Protein AF-A0A2K5ZBF4-F1 (afdb_monomer_lite)

Structure (mmCIF, N/CA/C/O backbone):
data_AF-A0A2K5ZBF4-F1
#
_entry.id   AF-A0A2K5ZBF4-F1
#
loop_
_atom_site.group_PDB
_atom_site.id
_atom_site.type_symbol
_atom_site.label_atom_id
_atom_site.label_alt_id
_atom_site.label_comp_id
_atom_site.label_asym_id
_atom_site.label_entity_id
_atom_site.label_seq_id
_atom_site.pdbx_PDB_ins_code
_atom_site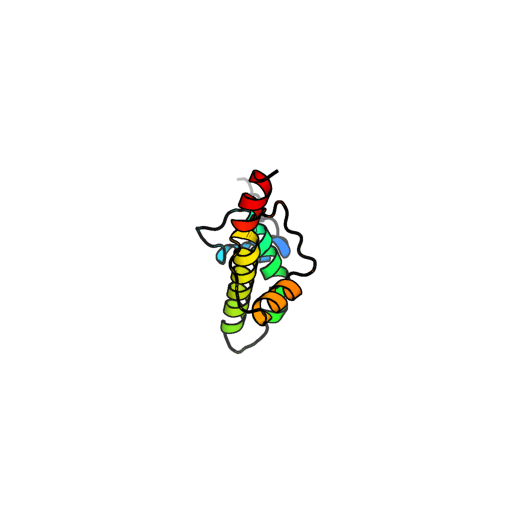.Cartn_x
_atom_site.Cartn_y
_atom_site.Cartn_z
_atom_site.occupancy
_atom_site.B_iso_or_equiv
_atom_site.auth_seq_id
_atom_site.auth_comp_id
_atom_site.auth_asym_id
_atom_site.auth_atom_id
_atom_site.pdbx_PDB_model_num
ATOM 1 N N . VAL A 1 1 ? 56.564 -4.028 9.167 1.00 47.69 1 VAL A N 1
ATOM 2 C CA . VAL A 1 1 ? 55.463 -3.168 8.695 1.00 47.69 1 VAL A CA 1
ATOM 3 C C . VAL A 1 1 ? 54.234 -4.041 8.642 1.00 47.69 1 VAL A C 1
ATOM 5 O O . VAL A 1 1 ? 54.274 -5.073 7.984 1.00 47.69 1 VAL A O 1
ATOM 8 N N . ASP A 1 2 ? 53.269 -3.718 9.492 1.00 48.44 2 ASP A N 1
ATOM 9 C CA . ASP A 1 2 ? 52.070 -4.498 9.783 1.00 48.44 2 ASP A CA 1
ATOM 10 C C . ASP A 1 2 ? 51.319 -4.930 8.523 1.00 48.44 2 ASP A C 1
ATOM 12 O O . ASP A 1 2 ? 51.015 -4.119 7.646 1.00 48.44 2 ASP A O 1
ATOM 16 N N . GLY A 1 3 ? 51.045 -6.233 8.435 1.00 55.09 3 GLY A N 1
ATOM 17 C CA . GLY A 1 3 ? 50.143 -6.799 7.443 1.00 55.09 3 GLY A CA 1
ATOM 18 C C . GLY A 1 3 ? 48.728 -6.378 7.800 1.00 55.09 3 GLY A C 1
ATOM 19 O O . GLY A 1 3 ? 48.164 -6.895 8.759 1.00 55.09 3 GLY A O 1
ATOM 20 N N . GLY A 1 4 ? 48.197 -5.404 7.062 1.00 53.78 4 GLY A N 1
ATOM 21 C CA . GLY A 1 4 ? 46.842 -4.907 7.251 1.00 53.78 4 GLY A CA 1
ATOM 22 C C . GLY A 1 4 ? 45.839 -6.054 7.222 1.00 53.78 4 GLY A C 1
ATOM 23 O O . GLY A 1 4 ? 45.780 -6.804 6.247 1.00 53.78 4 GLY A O 1
ATOM 24 N N . GLU A 1 5 ? 45.061 -6.182 8.295 1.00 59.50 5 GLU A N 1
ATOM 25 C CA . GLU A 1 5 ? 43.857 -7.000 8.301 1.00 59.50 5 GLU A CA 1
ATOM 26 C C . GLU A 1 5 ? 42.989 -6.558 7.123 1.00 59.50 5 GLU A C 1
ATOM 28 O O . GLU A 1 5 ? 42.501 -5.427 7.054 1.00 59.50 5 GLU A O 1
ATOM 33 N N . GLN A 1 6 ? 42.863 -7.446 6.143 1.00 65.12 6 GLN A N 1
ATOM 34 C CA . GLN A 1 6 ? 42.001 -7.237 4.999 1.00 65.12 6 GLN A CA 1
ATOM 35 C C . GLN A 1 6 ? 40.567 -7.177 5.523 1.00 65.12 6 GLN A C 1
ATOM 37 O O . GLN A 1 6 ? 40.011 -8.189 5.946 1.00 65.12 6 GLN A O 1
ATOM 42 N N . TYR A 1 7 ? 39.987 -5.975 5.532 1.00 71.12 7 TYR A N 1
ATOM 43 C CA . TYR A 1 7 ? 38.583 -5.770 5.862 1.00 71.12 7 TYR A CA 1
ATOM 44 C C . TYR A 1 7 ? 37.732 -6.619 4.914 1.00 71.12 7 TYR A C 1
ATOM 46 O O . TYR A 1 7 ? 37.610 -6.322 3.725 1.00 71.12 7 TYR A O 1
ATOM 54 N N . VAL A 1 8 ? 37.174 -7.703 5.447 1.00 63.00 8 VAL A N 1
ATOM 55 C CA . VAL A 1 8 ? 36.146 -8.494 4.780 1.00 63.00 8 VAL A CA 1
ATOM 56 C C . VAL A 1 8 ? 34.799 -7.947 5.247 1.00 63.00 8 VAL A C 1
ATOM 58 O O . VAL A 1 8 ? 34.480 -8.061 6.434 1.00 63.00 8 VAL A O 1
ATOM 61 N N . PRO A 1 9 ? 34.015 -7.287 4.376 1.00 68.69 9 PRO A N 1
ATOM 62 C CA . PRO A 1 9 ? 32.696 -6.832 4.775 1.00 68.69 9 PRO A CA 1
ATOM 63 C C . PRO A 1 9 ? 31.841 -8.049 5.159 1.00 68.69 9 PRO A C 1
ATOM 65 O O . PRO A 1 9 ? 31.983 -9.117 4.553 1.00 68.69 9 PRO A O 1
ATOM 68 N N . PRO A 1 10 ? 30.963 -7.922 6.167 1.00 77.06 10 PRO A N 1
ATOM 69 C CA . PRO A 1 10 ? 30.059 -9.002 6.527 1.00 77.06 10 PRO A CA 1
ATOM 70 C C . PRO A 1 10 ? 29.221 -9.405 5.309 1.00 77.06 10 PRO A C 1
ATOM 72 O O . PRO A 1 10 ? 28.695 -8.551 4.595 1.00 77.06 10 PRO A O 1
ATOM 75 N N . VAL A 1 11 ? 29.097 -10.716 5.081 1.00 71.56 11 VAL A N 1
ATOM 76 C CA . VAL A 1 11 ? 28.208 -11.269 4.054 1.00 71.56 11 VAL A CA 1
ATOM 77 C C . VAL A 1 11 ? 26.787 -10.809 4.377 1.00 71.56 11 VAL A C 1
ATOM 79 O O . VAL A 1 11 ? 26.216 -11.218 5.391 1.00 71.56 11 VAL A O 1
ATOM 82 N N . GLN A 1 12 ? 26.237 -9.931 3.538 1.00 62.81 12 GLN A N 1
ATOM 83 C CA . GLN A 1 12 ? 24.852 -9.479 3.650 1.00 62.81 12 GLN A CA 1
ATOM 84 C C . GLN A 1 12 ? 23.932 -10.688 3.505 1.00 62.81 12 GLN A C 1
ATOM 86 O O . GLN A 1 12 ? 24.101 -11.513 2.602 1.00 62.81 12 GLN A O 1
ATOM 91 N N . LYS A 1 13 ? 22.977 -10.842 4.427 1.00 68.19 13 LYS A N 1
ATOM 92 C CA . LYS A 1 13 ? 22.044 -11.967 4.354 1.00 68.19 13 LYS A CA 1
ATOM 93 C C . LYS A 1 13 ? 21.102 -11.725 3.172 1.00 68.19 13 LYS A C 1
ATOM 95 O O . LYS A 1 13 ? 20.753 -10.574 2.921 1.00 68.19 13 LYS A O 1
ATOM 100 N N . PRO A 1 14 ? 20.613 -12.777 2.492 1.00 64.62 14 PRO A N 1
ATOM 101 C CA . PRO A 1 14 ? 19.740 -12.621 1.328 1.00 64.62 14 PRO A CA 1
ATOM 102 C C . PRO A 1 14 ? 18.547 -11.695 1.590 1.00 64.62 14 PRO A C 1
ATOM 104 O O . PRO A 1 14 ? 18.250 -10.833 0.780 1.00 64.62 14 PRO A O 1
ATOM 107 N N . LYS A 1 15 ? 17.929 -11.807 2.770 1.00 62.16 15 LYS A N 1
ATOM 108 C CA . LYS A 1 15 ? 16.813 -10.954 3.198 1.00 62.16 15 LYS A CA 1
ATOM 109 C C . LYS A 1 15 ? 17.155 -9.460 3.296 1.00 62.16 15 LYS A C 1
ATOM 111 O O . LYS A 1 15 ? 16.289 -8.638 3.033 1.00 62.16 15 LYS A O 1
ATOM 116 N N . ASP A 1 16 ? 18.394 -9.125 3.655 1.00 72.19 16 ASP A N 1
ATOM 117 C CA . ASP A 1 16 ? 18.837 -7.738 3.817 1.00 72.19 16 ASP A CA 1
ATOM 118 C C . ASP A 1 16 ? 19.034 -7.107 2.426 1.00 72.19 16 ASP A C 1
ATOM 120 O O . ASP A 1 16 ? 18.630 -5.976 2.193 1.00 72.19 16 ASP A O 1
ATOM 124 N N . LEU A 1 17 ? 19.518 -7.892 1.455 1.00 73.75 17 LEU A N 1
ATOM 125 C CA . LEU A 1 17 ? 19.658 -7.465 0.060 1.00 73.75 17 LEU A CA 1
ATOM 126 C C . LEU A 1 17 ? 18.302 -7.205 -0.618 1.00 73.75 17 LEU A C 1
ATOM 128 O O . LEU A 1 17 ? 18.164 -6.255 -1.387 1.00 73.75 17 LEU A O 1
ATOM 132 N N . VAL A 1 18 ? 17.292 -8.045 -0.348 1.00 75.00 18 VAL A N 1
ATOM 133 C CA . VAL A 1 18 ? 15.945 -7.819 -0.898 1.00 75.00 18 VAL A CA 1
ATOM 134 C C . VAL A 1 18 ? 15.288 -6.604 -0.237 1.00 75.00 18 VAL A C 1
ATOM 136 O O . VAL A 1 18 ? 14.649 -5.821 -0.934 1.00 75.00 18 VAL A O 1
ATOM 139 N N . ALA A 1 19 ? 15.491 -6.399 1.069 1.00 73.00 19 ALA A N 1
ATOM 140 C CA . ALA A 1 19 ? 15.011 -5.205 1.764 1.00 73.00 19 ALA A CA 1
ATOM 141 C C . ALA A 1 19 ? 15.627 -3.920 1.176 1.00 73.00 19 ALA A C 1
ATOM 143 O O . ALA A 1 19 ? 14.891 -2.995 0.825 1.00 73.00 19 ALA A O 1
ATOM 144 N N . ASP A 1 20 ? 16.945 -3.905 0.959 1.00 81.25 20 ASP A N 1
ATOM 145 C CA . ASP A 1 20 ? 17.653 -2.783 0.330 1.00 81.25 20 ASP A CA 1
ATOM 146 C C . ASP A 1 20 ? 17.143 -2.510 -1.095 1.00 81.25 20 ASP A C 1
ATOM 148 O O . ASP A 1 20 ? 16.936 -1.358 -1.478 1.00 81.25 20 ASP A O 1
ATOM 152 N N . PHE A 1 21 ? 16.879 -3.562 -1.881 1.00 84.19 21 PHE A N 1
ATOM 153 C CA . PHE A 1 21 ? 16.268 -3.418 -3.204 1.00 84.19 21 PHE A CA 1
ATOM 154 C C . PHE A 1 21 ? 14.864 -2.815 -3.122 1.00 84.19 21 PHE A C 1
ATOM 156 O O . PHE A 1 21 ? 14.508 -1.980 -3.952 1.00 84.19 21 PHE A O 1
ATOM 163 N N . THR A 1 22 ? 14.052 -3.218 -2.141 1.00 86.94 22 THR A N 1
ATOM 164 C CA . THR A 1 22 ? 12.698 -2.678 -2.005 1.00 86.94 22 THR A CA 1
ATOM 165 C C . THR A 1 22 ? 12.671 -1.224 -1.552 1.00 86.94 22 THR A C 1
ATOM 167 O O . THR A 1 22 ? 11.766 -0.502 -1.961 1.00 86.94 22 THR A O 1
ATOM 170 N N . GLU A 1 23 ? 13.670 -0.762 -0.794 1.00 91.88 23 GLU A N 1
ATOM 171 C CA . GLU A 1 23 ? 13.744 0.617 -0.285 1.00 91.88 23 GLU A CA 1
ATOM 172 C C . GLU A 1 23 ? 13.675 1.667 -1.404 1.00 91.88 23 GLU A C 1
ATOM 174 O O . GLU A 1 23 ? 13.084 2.731 -1.224 1.00 91.88 23 GLU A O 1
ATOM 179 N N . GLN A 1 24 ? 14.169 1.353 -2.608 1.00 92.12 24 GLN A N 1
ATOM 180 C CA . GLN A 1 24 ? 14.078 2.257 -3.763 1.00 92.12 24 GLN A CA 1
ATOM 181 C C . GLN A 1 24 ? 12.631 2.579 -4.182 1.00 92.12 24 GLN A C 1
ATOM 183 O O . GLN A 1 24 ? 12.394 3.557 -4.888 1.00 92.12 24 GLN A O 1
ATOM 188 N N . PHE A 1 25 ? 11.663 1.747 -3.785 1.00 93.56 25 PHE A N 1
ATOM 189 C CA . PHE A 1 25 ? 10.253 1.932 -4.113 1.00 93.56 25 PHE A CA 1
ATOM 190 C C . PHE A 1 25 ? 9.510 2.783 -3.091 1.00 93.56 25 PHE A C 1
ATOM 192 O O . PHE A 1 25 ? 8.327 3.065 -3.304 1.00 93.56 25 PHE A O 1
ATOM 199 N N . ARG A 1 26 ? 10.148 3.165 -1.981 1.00 96.19 26 ARG A N 1
ATOM 200 C CA . ARG A 1 26 ? 9.537 3.973 -0.929 1.00 96.19 26 ARG A CA 1
ATOM 201 C C . ARG A 1 26 ? 9.149 5.359 -1.449 1.00 96.19 26 ARG A C 1
ATOM 203 O O . ARG A 1 26 ? 9.931 6.030 -2.118 1.00 96.19 26 ARG A O 1
ATOM 210 N N . SER A 1 27 ? 7.937 5.813 -1.125 1.00 93.62 27 SER A N 1
ATOM 211 C CA . SER A 1 27 ? 7.498 7.168 -1.482 1.00 93.62 27 SER A CA 1
ATOM 212 C C . SER A 1 27 ? 7.935 8.186 -0.428 1.00 93.62 27 SER A C 1
ATOM 214 O O . SER A 1 27 ? 7.906 7.905 0.768 1.00 93.62 27 SER A O 1
ATOM 216 N N . TYR A 1 28 ? 8.272 9.407 -0.854 1.00 92.44 28 TYR A N 1
ATOM 217 C CA . TYR A 1 28 ? 8.680 10.494 0.047 1.00 92.44 28 TYR A CA 1
ATOM 218 C C . TYR A 1 28 ? 7.630 10.817 1.125 1.00 92.44 28 TYR A C 1
ATOM 220 O O . TYR A 1 28 ? 7.976 11.179 2.246 1.00 92.44 28 TYR A O 1
ATOM 228 N N . SER A 1 29 ? 6.341 10.700 0.793 1.00 91.56 29 SER A N 1
ATOM 229 C CA . SER A 1 29 ? 5.240 11.029 1.709 1.00 91.56 29 SER A CA 1
ATOM 230 C C . SER A 1 29 ? 4.771 9.853 2.570 1.00 91.56 29 SER A C 1
ATOM 232 O O . SER A 1 29 ? 3.797 10.002 3.305 1.00 91.56 29 SER A O 1
ATOM 234 N N . GLU A 1 30 ? 5.422 8.692 2.486 1.00 93.56 30 GLU A N 1
ATOM 235 C CA . GLU A 1 30 ? 5.054 7.536 3.302 1.00 93.56 30 GLU A CA 1
ATOM 236 C C . GLU A 1 30 ? 5.619 7.618 4.713 1.00 93.56 30 GLU A C 1
ATOM 238 O O . GLU A 1 30 ? 6.829 7.732 4.933 1.00 93.56 30 GLU A O 1
ATOM 243 N N . SER A 1 31 ? 4.727 7.458 5.689 1.00 93.12 31 SER A N 1
ATOM 244 C CA . SER A 1 31 ? 5.141 7.182 7.062 1.00 93.12 31 SER A CA 1
ATOM 245 C C . SER A 1 31 ? 5.843 5.824 7.163 1.00 93.12 31 SER A C 1
ATOM 247 O O . SER A 1 31 ? 5.571 4.913 6.382 1.00 93.12 31 SER A O 1
ATOM 249 N N . GLU A 1 32 ? 6.687 5.649 8.184 1.00 93.19 32 GLU A N 1
ATOM 250 C CA . GLU A 1 32 ? 7.355 4.363 8.460 1.00 93.19 32 GLU A CA 1
ATOM 251 C C . GLU A 1 32 ? 6.367 3.195 8.578 1.00 93.19 32 GLU A C 1
ATOM 253 O O . GLU A 1 32 ? 6.638 2.092 8.115 1.00 93.19 32 GLU A O 1
ATOM 258 N N . LYS A 1 33 ? 5.189 3.439 9.169 1.00 92.50 33 LYS A N 1
ATOM 259 C CA . LYS A 1 33 ? 4.147 2.416 9.337 1.00 92.50 33 LYS A CA 1
ATOM 260 C C . LYS A 1 33 ? 3.576 1.963 7.995 1.00 92.50 33 LYS A C 1
ATOM 262 O O . LYS A 1 33 ? 3.449 0.766 7.757 1.00 92.50 33 LYS A O 1
ATOM 267 N N . GLN A 1 34 ? 3.272 2.921 7.117 1.00 95.00 34 GLN A N 1
ATOM 268 C CA . GLN A 1 34 ? 2.814 2.633 5.757 1.00 95.00 34 GLN A CA 1
ATOM 269 C C . GLN A 1 34 ? 3.890 1.885 4.971 1.00 95.00 34 GLN A C 1
ATOM 271 O O . GLN A 1 34 ? 3.586 0.876 4.342 1.00 95.00 34 GLN A O 1
ATOM 276 N N . TRP A 1 35 ? 5.142 2.348 5.050 1.00 95.62 35 TRP A N 1
ATOM 277 C CA . TRP A 1 35 ? 6.247 1.733 4.326 1.00 95.62 35 TRP A CA 1
ATOM 278 C C . TRP A 1 35 ? 6.518 0.300 4.785 1.00 95.62 35 TRP A C 1
ATOM 280 O O . TRP A 1 35 ? 6.587 -0.588 3.944 1.00 95.62 35 TRP A O 1
ATOM 290 N N . LYS A 1 36 ? 6.577 0.040 6.097 1.00 93.88 36 LYS A N 1
ATOM 291 C CA . LYS A 1 36 ? 6.784 -1.312 6.641 1.00 93.88 36 LYS A CA 1
ATOM 292 C C . LYS A 1 36 ? 5.747 -2.304 6.102 1.00 93.88 36 LYS A C 1
ATOM 294 O O . LYS A 1 36 ? 6.123 -3.357 5.596 1.00 93.88 36 LYS A O 1
ATOM 299 N N . ALA A 1 37 ? 4.464 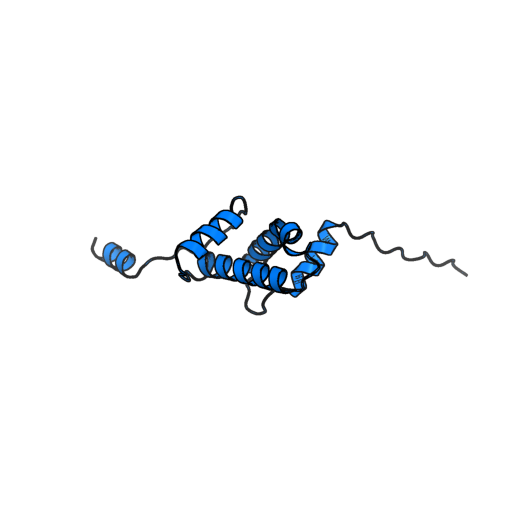-1.940 6.155 1.00 95.38 37 ALA A N 1
ATOM 300 C CA . ALA A 1 37 ? 3.389 -2.777 5.626 1.00 95.38 37 ALA A CA 1
ATOM 301 C C . ALA A 1 37 ? 3.500 -2.955 4.101 1.00 95.38 37 ALA A C 1
ATOM 303 O O . ALA A 1 37 ? 3.371 -4.066 3.588 1.00 95.38 37 ALA A O 1
ATOM 304 N N . ARG A 1 38 ? 3.781 -1.874 3.358 1.00 96.31 38 ARG A N 1
ATOM 305 C CA . ARG A 1 38 ? 3.893 -1.937 1.894 1.00 96.31 38 ARG A CA 1
ATOM 306 C C . ARG A 1 38 ? 5.082 -2.769 1.432 1.00 96.31 38 ARG A C 1
ATOM 308 O O . ARG A 1 38 ? 4.958 -3.520 0.471 1.00 96.31 38 ARG A O 1
ATOM 315 N N . MET A 1 39 ? 6.218 -2.636 2.105 1.00 95.81 39 MET A N 1
ATOM 316 C CA . MET A 1 39 ? 7.424 -3.406 1.837 1.00 95.81 39 MET A CA 1
ATOM 317 C C . MET A 1 39 ? 7.144 -4.901 1.992 1.00 95.81 39 MET A C 1
ATOM 319 O O . MET A 1 39 ? 7.484 -5.670 1.100 1.00 95.81 39 MET A O 1
ATOM 323 N N . GLU A 1 40 ? 6.456 -5.310 3.060 1.00 95.38 40 GLU A N 1
ATOM 324 C CA . GLU A 1 40 ? 6.053 -6.706 3.258 1.00 95.38 40 GLU A CA 1
ATOM 325 C C . GLU A 1 40 ? 5.129 -7.202 2.137 1.00 95.38 40 GLU A C 1
ATOM 327 O O . GLU A 1 40 ? 5.394 -8.242 1.536 1.00 95.38 40 GLU A O 1
ATOM 332 N N . PHE A 1 41 ? 4.129 -6.401 1.751 1.00 96.56 41 PHE A N 1
ATOM 333 C CA . 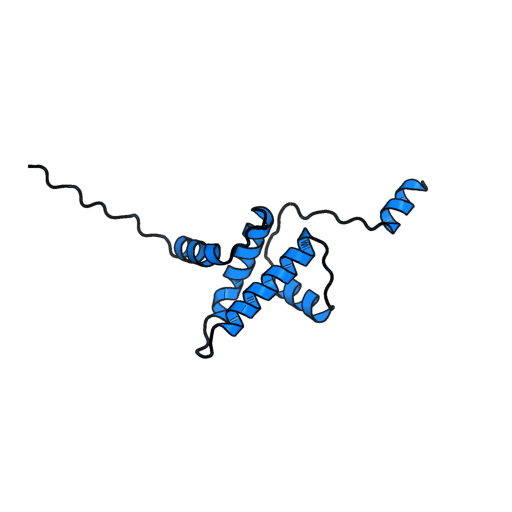PHE A 1 41 ? 3.265 -6.704 0.604 1.00 96.56 41 PHE A CA 1
ATOM 334 C C . PHE A 1 41 ? 4.056 -6.913 -0.689 1.00 96.56 41 PHE A C 1
ATOM 336 O O . PHE A 1 41 ? 3.793 -7.865 -1.426 1.00 96.56 41 PHE A O 1
ATOM 343 N N . ILE A 1 42 ? 5.027 -6.041 -0.971 1.00 95.62 42 ILE A N 1
ATOM 344 C CA . ILE A 1 42 ? 5.883 -6.153 -2.155 1.00 95.62 42 ILE A CA 1
ATOM 345 C C . ILE A 1 42 ? 6.711 -7.436 -2.076 1.00 95.62 42 ILE A C 1
ATOM 347 O O . ILE A 1 42 ? 6.700 -8.208 -3.028 1.00 95.62 42 ILE A O 1
ATOM 351 N N . LEU A 1 43 ? 7.383 -7.696 -0.951 1.00 93.19 43 LEU A N 1
ATOM 352 C CA . LEU A 1 43 ? 8.255 -8.859 -0.768 1.00 93.19 43 LEU A CA 1
ATOM 353 C C . LEU A 1 43 ? 7.512 -10.191 -0.924 1.00 93.19 43 LEU A C 1
ATOM 355 O O . LEU A 1 43 ? 8.041 -11.101 -1.559 1.00 93.19 43 LEU A O 1
ATOM 359 N N . CYS A 1 44 ? 6.289 -10.296 -0.396 1.00 93.62 44 CYS A N 1
ATOM 360 C CA . CYS A 1 44 ? 5.467 -11.503 -0.512 1.00 93.62 44 CYS A CA 1
ATOM 361 C C . CYS A 1 44 ? 5.128 -11.864 -1.964 1.00 93.62 44 CYS A C 1
ATOM 363 O O . CYS A 1 44 ? 5.016 -13.044 -2.281 1.00 93.62 44 CYS A O 1
ATOM 365 N N . HIS A 1 45 ? 4.983 -10.867 -2.840 1.00 93.38 45 HIS A N 1
ATOM 366 C CA . HIS A 1 45 ? 4.525 -11.067 -4.217 1.00 93.38 45 HIS A CA 1
ATOM 367 C C . HIS A 1 45 ? 5.629 -10.883 -5.258 1.00 93.38 45 HIS A C 1
ATOM 369 O O . HIS A 1 45 ? 5.441 -11.257 -6.410 1.00 93.38 45 HIS A O 1
ATOM 375 N N . LEU A 1 46 ? 6.782 -10.323 -4.890 1.00 90.44 46 LEU A N 1
ATOM 376 C CA . LEU A 1 46 ? 7.867 -10.027 -5.824 1.00 90.44 46 LEU A CA 1
ATOM 377 C C . LEU A 1 46 ? 8.255 -11.221 -6.724 1.00 90.44 46 LEU A C 1
ATOM 379 O O . LEU A 1 46 ? 8.395 -10.989 -7.927 1.00 90.44 46 LEU A O 1
ATOM 383 N N . PRO A 1 47 ? 8.354 -12.478 -6.225 1.00 88.94 47 PRO A N 1
ATOM 384 C CA . PRO A 1 47 ? 8.669 -13.632 -7.073 1.00 88.94 47 PRO A CA 1
ATOM 385 C C . PRO A 1 47 ? 7.686 -13.804 -8.238 1.00 88.94 47 PRO A C 1
ATOM 387 O O . PRO A 1 47 ? 8.093 -13.949 -9.386 1.00 88.94 47 PRO A O 1
ATOM 390 N N . ASP A 1 48 ? 6.385 -13.659 -7.977 1.00 88.69 48 ASP A N 1
ATOM 391 C CA . ASP A 1 48 ? 5.357 -13.862 -8.998 1.00 88.69 48 ASP A CA 1
ATOM 392 C C . ASP A 1 48 ? 5.364 -12.767 -10.066 1.00 88.69 48 ASP A C 1
ATOM 394 O O . ASP A 1 48 ? 4.857 -12.991 -11.167 1.00 88.69 48 ASP A O 1
ATOM 398 N N . TYR A 1 49 ? 5.908 -11.584 -9.763 1.00 88.50 49 TYR A N 1
ATOM 399 C CA . TYR A 1 49 ? 5.872 -10.397 -10.622 1.00 88.50 49 TYR A CA 1
ATOM 400 C C . TYR A 1 49 ? 7.212 -10.076 -11.313 1.00 88.50 49 TYR A C 1
ATOM 402 O O . TYR A 1 49 ? 7.211 -9.255 -12.232 1.00 88.50 49 TYR A O 1
ATOM 410 N N . CYS A 1 50 ? 8.322 -10.727 -10.940 1.00 77.56 50 CYS A N 1
ATOM 411 C CA . CYS A 1 50 ? 9.652 -10.513 -11.534 1.00 77.56 50 CYS A CA 1
ATOM 412 C C . CYS A 1 50 ? 10.031 -11.496 -12.661 1.00 77.56 50 CYS A C 1
ATOM 414 O O . CYS A 1 50 ? 10.925 -11.190 -13.447 1.00 77.56 50 CYS A O 1
ATOM 416 N N . ASP A 1 51 ? 9.351 -12.637 -12.787 1.00 63.97 51 ASP A N 1
ATOM 417 C CA . ASP A 1 51 ? 9.856 -13.786 -13.559 1.00 63.97 51 ASP A CA 1
ATOM 418 C C . ASP A 1 51 ? 9.537 -13.805 -15.071 1.00 63.97 51 ASP A C 1
ATOM 420 O O . ASP A 1 51 ? 9.672 -14.853 -15.706 1.00 63.97 51 ASP A O 1
ATOM 424 N N . GLN A 1 52 ? 9.121 -12.693 -15.696 1.00 61.62 52 GLN A N 1
ATOM 425 C CA . GLN A 1 52 ? 8.774 -12.704 -17.131 1.00 61.62 52 GLN A CA 1
ATOM 426 C C . GLN A 1 52 ? 9.663 -11.809 -18.014 1.00 61.62 52 GLN A C 1
ATOM 428 O O . GLN A 1 52 ? 9.959 -10.674 -17.639 1.00 61.62 52 GLN A O 1
ATOM 433 N N . PRO A 1 53 ? 10.098 -12.311 -19.193 1.00 63.34 53 PRO A N 1
ATOM 434 C CA . PRO A 1 53 ? 11.012 -11.611 -20.105 1.00 63.34 53 PRO A CA 1
ATOM 435 C C . PRO A 1 53 ? 10.420 -10.329 -20.724 1.00 63.34 53 PRO A C 1
ATOM 437 O O . PRO A 1 53 ? 11.135 -9.535 -21.333 1.00 63.34 53 PRO A O 1
ATOM 440 N N . ASP A 1 54 ? 9.124 -10.108 -20.548 1.00 56.62 54 ASP A N 1
ATOM 441 C CA . ASP A 1 54 ? 8.299 -9.057 -21.124 1.00 56.62 54 ASP A CA 1
ATOM 442 C C . ASP A 1 54 ? 8.134 -7.847 -20.174 1.00 56.62 54 ASP A C 1
ATOM 444 O O . ASP A 1 54 ? 7.042 -7.343 -19.934 1.00 56.62 54 ASP A O 1
ATOM 448 N N . GLY A 1 55 ? 9.264 -7.324 -19.684 1.00 56.84 55 GLY A N 1
ATOM 449 C CA . GLY A 1 55 ? 9.412 -5.933 -19.230 1.00 56.84 55 GLY A CA 1
ATOM 450 C C . GLY A 1 55 ? 8.743 -5.525 -17.904 1.00 56.84 55 GLY A C 1
ATOM 451 O O . GLY A 1 55 ? 7.864 -6.185 -17.359 1.00 56.84 55 GLY A O 1
ATOM 452 N N . GLY A 1 56 ? 9.168 -4.368 -17.378 1.00 65.25 56 GLY A N 1
ATOM 453 C CA . GLY A 1 56 ? 8.836 -3.848 -16.036 1.00 65.25 56 GLY A CA 1
ATOM 454 C C . GLY A 1 56 ? 7.355 -3.594 -15.713 1.00 65.25 56 GLY A C 1
ATOM 455 O O . GLY A 1 56 ? 7.040 -3.257 -14.576 1.00 65.25 56 GLY A O 1
ATOM 456 N N . GLY A 1 57 ? 6.427 -3.816 -16.650 1.00 79.88 57 GLY A N 1
ATOM 457 C CA . GLY A 1 57 ? 5.000 -3.543 -16.452 1.00 79.88 57 GLY A CA 1
ATOM 458 C C . GLY A 1 57 ? 4.343 -4.379 -15.347 1.00 79.88 57 GLY A C 1
ATOM 459 O O . GLY A 1 57 ? 3.414 -3.907 -14.692 1.00 79.88 57 GLY A O 1
ATOM 460 N N . ARG A 1 58 ? 4.832 -5.601 -15.084 1.00 89.12 58 ARG A N 1
ATOM 461 C CA . ARG A 1 58 ? 4.343 -6.416 -13.956 1.00 89.12 58 ARG A CA 1
ATOM 462 C C . ARG A 1 58 ? 4.823 -5.863 -12.614 1.00 89.12 58 ARG A C 1
ATOM 464 O O . ARG A 1 58 ? 4.028 -5.762 -11.684 1.00 89.12 58 ARG A O 1
ATOM 471 N N . LEU A 1 59 ? 6.078 -5.430 -12.527 1.00 90.75 59 LEU A N 1
ATOM 472 C CA . LEU A 1 59 ? 6.588 -4.776 -11.324 1.00 90.75 59 LEU A CA 1
ATOM 473 C C . LEU A 1 59 ? 5.812 -3.482 -11.035 1.00 90.75 59 LEU A C 1
ATOM 475 O O . LEU A 1 59 ? 5.329 -3.304 -9.920 1.00 90.75 59 LEU A O 1
ATOM 479 N N . ASP A 1 60 ? 5.589 -2.638 -12.043 1.00 92.12 60 ASP A N 1
ATOM 480 C CA . ASP A 1 60 ? 4.791 -1.413 -11.895 1.00 92.12 60 ASP A CA 1
ATOM 481 C C . ASP A 1 60 ? 3.356 -1.706 -11.432 1.00 92.12 60 ASP A C 1
ATOM 483 O O . ASP A 1 60 ? 2.788 -0.976 -10.610 1.00 92.12 60 ASP A O 1
ATOM 487 N N . GLN A 1 61 ? 2.767 -2.805 -11.915 1.00 94.94 61 GLN A N 1
ATOM 488 C CA . GLN A 1 61 ? 1.467 -3.276 -11.451 1.00 94.94 61 GLN A CA 1
ATOM 489 C C . GLN A 1 61 ? 1.501 -3.660 -9.966 1.00 94.94 61 GLN A C 1
ATOM 491 O O . GLN A 1 61 ? 0.606 -3.250 -9.227 1.00 94.94 61 GLN A O 1
ATOM 496 N N . LEU A 1 62 ? 2.512 -4.410 -9.515 1.00 95.81 62 LEU A N 1
ATOM 497 C CA . LEU A 1 62 ? 2.667 -4.774 -8.103 1.00 95.81 62 LEU A CA 1
ATOM 498 C C . LEU A 1 62 ? 2.811 -3.529 -7.220 1.00 95.81 62 LEU A C 1
ATOM 500 O O . LEU A 1 62 ? 2.105 -3.395 -6.219 1.00 95.81 62 LEU A O 1
ATOM 504 N N . LEU A 1 63 ? 3.668 -2.587 -7.621 1.00 95.88 63 LEU A N 1
ATOM 505 C CA . LEU A 1 63 ? 3.860 -1.323 -6.909 1.00 95.88 63 LEU A CA 1
ATOM 506 C C . LEU A 1 63 ? 2.545 -0.536 -6.820 1.00 95.88 63 LEU A C 1
ATOM 508 O O . LEU A 1 63 ? 2.171 -0.074 -5.740 1.00 95.88 63 LEU A O 1
ATOM 512 N N . SER A 1 64 ? 1.787 -0.468 -7.914 1.00 97.06 64 SER A N 1
ATOM 513 C CA . SER A 1 64 ? 0.476 0.190 -7.944 1.00 97.06 64 SER A CA 1
ATOM 514 C C . SER A 1 64 ? -0.545 -0.487 -7.022 1.00 97.06 64 SER A C 1
ATOM 516 O O . SER A 1 64 ? -1.243 0.198 -6.276 1.00 97.06 64 SER A O 1
ATOM 518 N N . LEU A 1 65 ? -0.619 -1.823 -7.024 1.00 98.25 65 LEU A N 1
ATOM 519 C CA . LEU A 1 65 ? -1.514 -2.589 -6.145 1.00 98.25 65 LEU A CA 1
ATOM 520 C C . LEU A 1 65 ? -1.164 -2.377 -4.665 1.00 98.25 65 LEU A C 1
ATOM 522 O O . LEU A 1 65 ? -2.060 -2.152 -3.852 1.00 98.25 65 LEU A O 1
ATOM 526 N N . SER A 1 66 ? 0.130 -2.357 -4.334 1.00 97.62 66 SER A N 1
ATOM 527 C CA . SER A 1 66 ? 0.606 -2.085 -2.974 1.00 97.62 66 SER A CA 1
ATOM 528 C C . SER A 1 66 ? 0.195 -0.688 -2.481 1.00 97.62 66 SER A C 1
ATOM 530 O O . SER A 1 66 ? -0.229 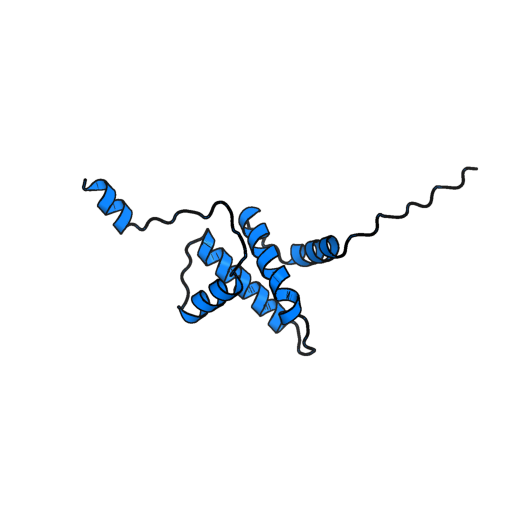-0.528 -1.338 1.00 97.62 66 SER A O 1
ATOM 532 N N . MET A 1 67 ? 0.223 0.321 -3.361 1.00 97.62 67 MET A N 1
ATOM 533 C CA . MET A 1 67 ? -0.245 1.673 -3.039 1.00 97.62 67 MET A CA 1
ATOM 534 C C . MET A 1 67 ? -1.762 1.733 -2.857 1.00 97.62 67 MET A C 1
ATOM 536 O O . MET A 1 67 ? -2.236 2.400 -1.941 1.00 97.62 67 MET A O 1
ATOM 540 N N . VAL A 1 68 ? -2.537 1.042 -3.700 1.00 98.25 68 VAL A N 1
ATOM 541 C CA . VAL A 1 68 ? -4.003 0.959 -3.559 1.00 98.25 68 VAL A CA 1
ATOM 542 C C . VAL A 1 68 ? -4.375 0.396 -2.191 1.00 98.25 68 VAL A C 1
ATOM 544 O O . VAL A 1 68 ? -5.226 0.964 -1.506 1.00 98.25 68 VAL A O 1
ATOM 547 N N . TRP A 1 69 ? -3.702 -0.676 -1.776 1.00 97.94 69 TRP A N 1
ATOM 548 C CA . TRP A 1 69 ? -3.924 -1.302 -0.480 1.00 97.94 69 TRP A CA 1
ATOM 549 C C . TRP A 1 69 ? -3.621 -0.352 0.688 1.00 97.94 69 TRP A C 1
ATOM 551 O O . TRP A 1 69 ? -4.484 -0.118 1.536 1.00 97.94 69 TRP A O 1
ATOM 561 N N . ILE A 1 70 ? -2.446 0.285 0.698 1.00 96.88 70 ILE A N 1
ATOM 562 C CA . ILE A 1 70 ? -2.060 1.226 1.761 1.00 96.88 70 ILE A CA 1
ATOM 563 C C . ILE A 1 70 ? -2.948 2.470 1.789 1.00 96.88 70 ILE A C 1
ATOM 565 O O . ILE A 1 70 ? -3.344 2.916 2.865 1.00 96.88 70 ILE A O 1
ATOM 569 N N . ASN A 1 71 ? -3.312 3.022 0.632 1.00 96.06 71 ASN A N 1
ATOM 570 C CA . ASN A 1 71 ? -4.218 4.168 0.559 1.00 96.06 71 ASN A CA 1
ATOM 571 C C . ASN A 1 71 ? -5.610 3.813 1.087 1.00 96.06 71 ASN A C 1
ATOM 573 O O . ASN A 1 71 ? -6.245 4.624 1.762 1.00 96.06 71 ASN A O 1
ATOM 577 N N . HIS A 1 72 ? -6.087 2.600 0.811 1.00 95.62 72 HIS A N 1
ATOM 578 C CA . HIS A 1 72 ? -7.336 2.117 1.379 1.00 95.62 72 HIS A CA 1
ATOM 579 C C . HIS A 1 72 ? -7.248 2.021 2.909 1.00 95.62 72 HIS A C 1
ATOM 581 O O . HIS A 1 72 ? -8.066 2.619 3.607 1.00 95.62 72 HIS A O 1
ATOM 587 N N . LEU A 1 73 ? -6.216 1.350 3.429 1.00 93.94 73 LEU A N 1
ATOM 588 C CA . LEU A 1 73 ? -6.050 1.103 4.863 1.00 93.94 73 LEU A CA 1
ATOM 589 C C . LEU A 1 73 ? -5.756 2.360 5.689 1.00 93.94 73 LEU A C 1
ATOM 591 O O . LEU A 1 73 ? -6.289 2.506 6.784 1.00 93.94 73 LEU A O 1
ATOM 595 N N . PHE A 1 74 ? -4.906 3.262 5.194 1.00 93.94 74 PHE A N 1
ATOM 596 C CA . PHE A 1 74 ? -4.412 4.402 5.975 1.00 93.94 74 PHE A CA 1
ATOM 597 C C . PHE A 1 74 ? -5.074 5.733 5.636 1.00 93.94 74 PHE A C 1
ATOM 599 O O . PHE A 1 74 ? -5.059 6.639 6.467 1.00 93.94 74 PHE A O 1
ATOM 606 N N . LEU A 1 75 ? -5.662 5.868 4.445 1.00 91.62 75 LEU A N 1
ATOM 607 C CA . LEU A 1 75 ? -6.292 7.116 3.994 1.00 91.62 75 LEU A CA 1
ATOM 608 C C . LEU A 1 75 ? -7.800 6.965 3.750 1.00 91.62 75 LEU A C 1
ATOM 610 O O . LEU A 1 75 ? -8.468 7.957 3.460 1.00 91.62 75 LEU A O 1
ATOM 614 N N . GLY A 1 76 ? -8.349 5.751 3.866 1.00 91.50 76 GLY A N 1
ATOM 615 C CA . GLY A 1 76 ? -9.771 5.490 3.651 1.00 91.50 76 GLY A CA 1
ATOM 616 C C . GLY A 1 76 ? -10.197 5.671 2.192 1.00 91.50 76 GLY A C 1
ATOM 617 O O . GLY A 1 76 ? -11.379 5.885 1.912 1.00 91.50 76 GLY A O 1
ATOM 618 N N . CYS A 1 77 ? -9.250 5.621 1.246 1.00 93.69 77 CYS A N 1
ATOM 619 C CA . CYS A 1 77 ? -9.563 5.724 -0.174 1.00 93.69 77 CYS A CA 1
ATOM 620 C C . CYS A 1 77 ? -10.443 4.548 -0.611 1.00 93.69 77 CYS A C 1
ATOM 622 O O . CYS A 1 77 ? -10.224 3.398 -0.231 1.00 93.69 77 CYS A O 1
ATOM 624 N N . SER A 1 78 ? -11.446 4.838 -1.435 1.00 92.62 78 SER A N 1
ATOM 625 C CA . SER A 1 78 ? -12.340 3.828 -1.999 1.00 92.62 78 SER A CA 1
ATOM 626 C C . SER A 1 78 ? -12.033 3.624 -3.474 1.00 92.62 78 SER A C 1
ATOM 628 O O . SER A 1 78 ? -11.823 4.585 -4.214 1.00 92.62 78 SER A O 1
ATOM 630 N N . TYR A 1 79 ? -12.049 2.368 -3.896 1.00 95.94 79 TYR A N 1
ATOM 631 C CA . TYR A 1 79 ? -11.875 1.954 -5.283 1.00 95.94 79 TYR A CA 1
ATOM 632 C C . TYR A 1 79 ? -13.052 1.063 -5.691 1.00 95.94 79 TYR A C 1
ATOM 634 O O . TYR A 1 79 ? -13.946 0.796 -4.886 1.00 95.94 79 TYR A O 1
ATOM 642 N N . ASN A 1 80 ? -13.086 0.618 -6.949 1.00 97.50 80 ASN A N 1
ATOM 643 C CA . ASN A 1 80 ? -14.092 -0.361 -7.356 1.00 97.50 80 ASN A CA 1
ATOM 644 C C . ASN A 1 80 ? -13.939 -1.666 -6.549 1.00 97.50 80 ASN A C 1
ATOM 646 O O . ASN A 1 80 ? -12.844 -1.992 -6.084 1.00 97.50 80 ASN A O 1
ATOM 650 N N . LYS A 1 81 ? -15.052 -2.390 -6.384 1.00 97.00 81 LYS A N 1
ATOM 651 C CA . LYS A 1 81 ? -15.119 -3.581 -5.532 1.00 97.00 81 LYS A CA 1
ATOM 652 C C . LYS A 1 81 ? -14.114 -4.653 -5.954 1.00 97.00 81 LYS A C 1
ATOM 654 O O . LYS A 1 81 ? -13.399 -5.150 -5.098 1.00 97.00 81 LYS A O 1
ATOM 659 N N . ASP A 1 82 ? -14.015 -4.940 -7.248 1.00 98.12 82 ASP A N 1
ATOM 660 C CA . ASP A 1 82 ? -13.147 -6.008 -7.757 1.00 98.12 82 ASP A CA 1
ATOM 661 C C . ASP A 1 82 ? -11.666 -5.735 -7.455 1.00 98.12 82 ASP A C 1
ATOM 663 O O . ASP A 1 82 ? -10.916 -6.636 -7.083 1.00 98.12 82 ASP A O 1
ATOM 667 N N . LEU A 1 83 ? -11.240 -4.472 -7.566 1.00 97.94 83 LEU A N 1
ATOM 668 C CA . LEU A 1 83 ? -9.881 -4.063 -7.231 1.00 97.94 83 LEU A CA 1
ATOM 669 C C . LEU A 1 83 ? -9.614 -4.161 -5.726 1.00 97.94 83 LEU A C 1
ATOM 671 O O . LEU A 1 83 ? -8.540 -4.622 -5.344 1.00 97.94 83 LEU A O 1
ATOM 675 N N . LEU A 1 84 ? -10.568 -3.738 -4.889 1.00 98.06 84 LEU A N 1
ATOM 676 C CA . LEU A 1 84 ? -10.446 -3.851 -3.433 1.00 98.06 84 LEU A CA 1
ATOM 677 C C . LEU A 1 84 ? -10.386 -5.312 -2.989 1.00 98.06 84 LEU A C 1
ATOM 679 O O . LEU A 1 84 ? -9.471 -5.678 -2.260 1.00 98.06 84 LEU A O 1
ATOM 683 N N . ASP A 1 85 ? -11.311 -6.144 -3.464 1.00 98.12 85 ASP A N 1
ATOM 684 C CA . ASP A 1 85 ? -11.354 -7.569 -3.138 1.00 98.12 85 ASP A CA 1
ATOM 685 C C . ASP A 1 85 ? -10.019 -8.237 -3.515 1.00 98.12 85 ASP A C 1
ATOM 687 O O . ASP A 1 85 ? -9.419 -8.919 -2.686 1.00 98.12 85 ASP A O 1
ATOM 691 N N . LYS A 1 86 ? -9.478 -7.932 -4.706 1.00 98.06 86 LYS A N 1
ATOM 692 C CA . LYS A 1 86 ? -8.164 -8.424 -5.141 1.00 98.06 86 LYS A CA 1
ATOM 693 C C . LYS A 1 86 ? -7.027 -8.018 -4.199 1.00 98.06 86 LYS A C 1
ATOM 695 O O . LYS A 1 86 ? -6.233 -8.871 -3.814 1.00 98.06 86 LYS A O 1
ATOM 700 N N . VAL A 1 87 ? -6.881 -6.730 -3.868 1.00 97.94 87 VAL A N 1
ATOM 701 C CA . VAL A 1 87 ? -5.742 -6.292 -3.032 1.00 97.94 87 VAL A CA 1
ATOM 702 C C . VAL A 1 87 ? -5.862 -6.782 -1.592 1.00 97.94 87 VAL A C 1
ATOM 704 O O . VAL A 1 87 ? -4.843 -7.042 -0.959 1.00 97.94 87 VAL A O 1
ATOM 707 N N . MET A 1 88 ? -7.086 -6.949 -1.085 1.00 97.56 88 MET A N 1
ATOM 708 C CA . MET A 1 88 ? -7.325 -7.523 0.239 1.00 97.56 88 MET A CA 1
ATOM 709 C C . MET A 1 88 ? -7.031 -9.027 0.267 1.00 97.56 88 MET A C 1
ATOM 711 O O . MET A 1 88 ? -6.479 -9.507 1.251 1.00 97.56 88 MET A O 1
ATOM 715 N N . GLU A 1 89 ? -7.339 -9.760 -0.809 1.00 98.00 89 GLU A N 1
ATOM 716 C CA . GLU A 1 89 ? -6.952 -11.167 -0.961 1.00 98.00 89 GLU A CA 1
ATOM 717 C C . GLU A 1 89 ? -5.427 -11.325 -1.023 1.00 98.00 89 GLU A C 1
ATOM 719 O O . GLU A 1 89 ? -4.869 -12.150 -0.305 1.00 98.00 89 GLU A O 1
ATOM 724 N N . MET A 1 90 ? -4.744 -10.485 -1.810 1.00 97.81 90 MET A N 1
ATOM 725 C CA . MET A 1 90 ? -3.276 -10.459 -1.869 1.00 97.81 90 MET A CA 1
ATOM 726 C C . MET A 1 90 ? -2.650 -10.169 -0.499 1.00 97.81 90 MET A C 1
ATOM 728 O O . MET A 1 90 ? -1.641 -10.758 -0.134 1.00 97.81 90 MET A O 1
ATOM 732 N N . ALA A 1 91 ? -3.254 -9.281 0.289 1.00 97.25 91 ALA A N 1
ATOM 733 C CA . ALA A 1 91 ? -2.754 -8.923 1.612 1.00 97.25 91 ALA A CA 1
ATOM 734 C C . ALA A 1 91 ? -3.074 -9.948 2.716 1.00 97.25 91 ALA A C 1
ATOM 736 O O . ALA A 1 91 ? -2.754 -9.707 3.882 1.00 97.25 91 ALA A O 1
ATOM 737 N N . ASN A 1 92 ? -3.733 -11.065 2.396 1.00 95.94 92 ASN A N 1
ATOM 738 C CA . ASN A 1 92 ? -4.129 -12.041 3.401 1.00 95.94 92 ASN A CA 1
ATOM 739 C C . ASN A 1 92 ? -2.900 -12.627 4.118 1.00 95.94 92 ASN A C 1
ATOM 741 O O . ASN A 1 92 ? -2.015 -13.205 3.492 1.00 95.94 92 ASN A O 1
ATOM 745 N N . GLY A 1 93 ? -2.868 -12.497 5.444 1.00 93.94 93 GLY A N 1
ATOM 746 C CA . GLY A 1 93 ? -1.743 -12.929 6.276 1.00 93.94 93 GLY A CA 1
ATOM 747 C C . GLY A 1 93 ? -0.662 -11.870 6.515 1.00 93.94 93 GLY A C 1
ATOM 748 O O . GLY A 1 93 ? 0.258 -12.149 7.276 1.00 93.94 93 GLY A O 1
ATOM 749 N N . ILE A 1 94 ? -0.778 -10.668 5.937 1.00 94.81 94 ILE A N 1
ATOM 750 C CA . ILE A 1 94 ? 0.090 -9.532 6.275 1.00 94.81 94 ILE A CA 1
ATOM 751 C C . ILE A 1 94 ? -0.508 -8.792 7.471 1.00 94.81 94 ILE A C 1
ATOM 753 O O . ILE A 1 94 ? -1.625 -8.271 7.406 1.00 94.81 94 ILE A O 1
ATOM 757 N N . GLU A 1 95 ? 0.237 -8.731 8.571 1.00 92.12 95 GLU A N 1
ATOM 758 C CA . GLU A 1 95 ? -0.196 -8.042 9.784 1.00 92.12 95 GLU A CA 1
ATOM 759 C C . GLU A 1 95 ? 0.149 -6.548 9.718 1.00 92.12 95 GLU A C 1
ATOM 761 O O . GLU A 1 95 ? 1.295 -6.156 9.505 1.00 92.12 95 GLU A O 1
ATOM 766 N N . VAL A 1 96 ? -0.853 -5.690 9.933 1.00 91.69 96 VAL A N 1
ATOM 767 C CA . VAL A 1 96 ? -0.666 -4.235 10.006 1.00 91.69 96 VAL A CA 1
ATOM 768 C C . VAL A 1 96 ? -1.069 -3.744 11.388 1.00 91.69 96 VAL A C 1
ATOM 770 O O . VAL A 1 96 ? -2.235 -3.802 11.778 1.00 91.69 96 VAL A O 1
ATOM 773 N N . GLU A 1 97 ? -0.088 -3.240 12.127 1.00 87.06 97 GLU A N 1
ATOM 774 C CA . GLU A 1 97 ? -0.290 -2.656 13.449 1.00 87.06 97 GLU A CA 1
ATOM 775 C C . GLU A 1 97 ? -0.854 -1.228 13.349 1.00 87.06 97 GLU A C 1
ATOM 777 O O . GLU A 1 97 ? -0.520 -0.468 12.437 1.00 87.06 97 GLU A O 1
ATOM 782 N N . ASP A 1 98 ? -1.665 -0.837 14.336 1.00 85.19 98 ASP A N 1
ATOM 783 C CA . ASP A 1 98 ? -2.160 0.534 14.528 1.00 85.19 98 ASP A CA 1
ATOM 784 C C . ASP A 1 98 ? -2.886 1.155 13.317 1.00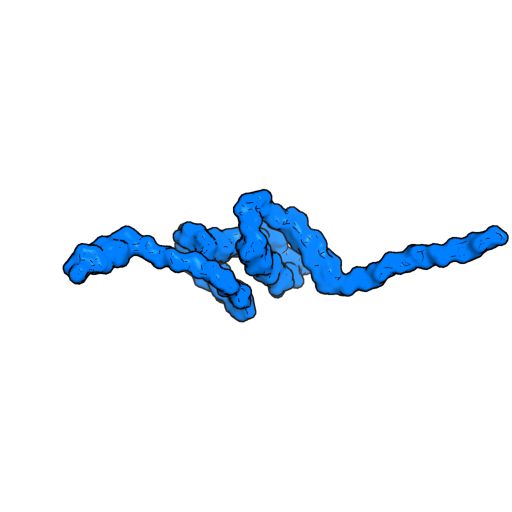 85.19 98 ASP A C 1
ATOM 786 O O . ASP A 1 98 ? -2.636 2.311 12.952 1.00 85.19 98 ASP A O 1
ATOM 790 N N . LEU A 1 99 ? -3.808 0.413 12.698 1.00 88.00 99 LEU A N 1
ATOM 791 C CA . LEU A 1 99 ? -4.649 0.965 11.634 1.00 88.00 99 LEU A CA 1
ATOM 792 C C . LEU A 1 99 ? -5.498 2.151 12.133 1.00 88.00 99 LEU A C 1
ATOM 794 O O . LEU A 1 99 ? -6.076 2.088 13.226 1.00 88.00 99 LEU A O 1
ATOM 798 N N . PRO A 1 100 ? -5.618 3.233 11.341 1.00 88.12 100 PRO A N 1
ATOM 799 C CA . PRO A 1 100 ? -6.446 4.368 11.715 1.00 88.12 100 PRO A CA 1
ATOM 800 C C . PRO A 1 100 ? -7.926 3.976 11.772 1.00 88.12 100 PRO A C 1
ATOM 802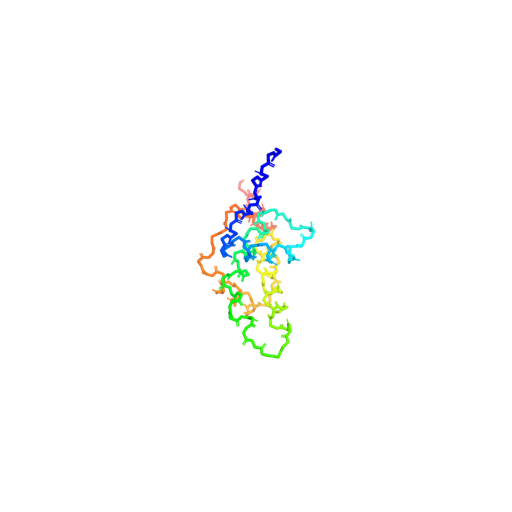 O O . PRO A 1 100 ? -8.446 3.256 10.921 1.00 88.12 100 PRO A O 1
ATOM 805 N N . GLN A 1 101 ? -8.631 4.498 12.775 1.00 82.75 101 GLN A N 1
ATOM 806 C CA . GLN A 1 101 ? -10.078 4.340 12.880 1.00 82.75 101 GLN A CA 1
ATOM 807 C C . GLN A 1 101 ? -10.779 5.433 12.076 1.00 82.75 101 GLN A C 1
ATOM 809 O O . GLN A 1 101 ? -10.790 6.602 12.467 1.00 82.75 101 GLN A O 1
ATOM 814 N N . PHE A 1 102 ? -11.411 5.052 10.971 1.00 81.56 102 PHE A N 1
ATOM 815 C CA . PHE A 1 102 ? -12.286 5.954 10.233 1.00 81.56 102 PHE A CA 1
ATOM 816 C C . PHE A 1 102 ? -13.665 5.978 10.880 1.00 81.56 102 PHE A C 1
ATOM 818 O O . PHE A 1 102 ? -14.261 4.939 11.142 1.00 81.56 102 PHE A O 1
ATOM 825 N N . THR A 1 103 ? -14.183 7.177 11.136 1.00 79.19 103 THR A N 1
ATOM 826 C CA . THR A 1 103 ? -15.582 7.362 11.532 1.00 79.19 103 THR A CA 1
ATOM 827 C C . THR A 1 103 ? -16.261 8.233 10.492 1.00 79.19 103 THR A C 1
ATOM 829 O O . THR A 1 103 ? -15.785 9.320 10.161 1.00 79.19 103 THR A O 1
ATOM 832 N N . THR A 1 104 ? -17.389 7.770 9.972 1.00 79.00 104 THR A N 1
ATOM 833 C CA . THR A 1 104 ? -18.189 8.548 9.030 1.00 79.00 104 THR A CA 1
ATOM 834 C C . THR A 1 104 ? -18.881 9.710 9.741 1.00 79.00 104 THR A C 1
ATOM 836 O O . THR A 1 104 ? -19.200 9.660 10.933 1.00 79.00 104 THR A O 1
ATOM 839 N N . ARG A 1 105 ? -19.202 10.768 8.989 1.00 79.50 105 ARG A N 1
ATOM 840 C CA . ARG A 1 105 ? -19.991 11.897 9.508 1.00 79.50 105 ARG A CA 1
ATOM 841 C C . ARG A 1 105 ? -21.306 11.428 10.141 1.00 79.50 105 ARG A C 1
ATOM 843 O O . ARG A 1 105 ? -21.677 11.912 11.204 1.00 79.50 105 ARG A O 1
ATOM 850 N N . SER A 1 106 ? -22.003 10.489 9.507 1.00 75.19 106 SER A N 1
ATOM 851 C CA . SER A 1 106 ? -23.277 9.961 10.005 1.00 75.19 106 SER A CA 1
ATOM 852 C C . SER A 1 106 ? -23.128 9.225 11.339 1.00 75.19 106 SER A C 1
ATOM 854 O O . SER A 1 106 ? -23.982 9.375 12.210 1.00 75.19 106 SER A O 1
ATOM 856 N N . GLU A 1 107 ? -22.046 8.469 11.536 1.00 82.38 107 GLU A N 1
ATOM 857 C CA . GLU A 1 107 ? -21.743 7.814 12.817 1.00 82.38 107 GLU A CA 1
ATOM 858 C C . GLU A 1 107 ? -21.415 8.827 13.915 1.00 82.38 107 GLU A C 1
ATOM 860 O O . GLU A 1 107 ? -21.899 8.689 15.039 1.00 82.38 107 GLU A O 1
ATOM 865 N N . LEU A 1 108 ? -20.664 9.886 13.588 1.00 83.75 108 LEU A N 1
ATOM 866 C CA . LEU A 1 108 ? -20.406 10.985 14.521 1.00 83.75 108 LEU A CA 1
ATOM 867 C C . LEU A 1 108 ? -21.703 11.688 14.939 1.00 83.75 108 LEU A C 1
ATOM 869 O O . LEU A 1 108 ? -21.886 11.981 16.118 1.00 83.75 108 LEU A O 1
ATOM 873 N N . MET A 1 109 ? -22.623 11.936 14.002 1.00 82.62 109 MET A N 1
ATOM 874 C CA . MET A 1 109 ? -23.892 12.617 14.294 1.00 82.62 109 MET A CA 1
ATOM 875 C C . MET A 1 109 ? -24.827 11.774 15.176 1.00 82.62 109 MET A C 1
ATOM 877 O O . MET A 1 109 ? -25.498 12.334 16.037 1.00 82.62 109 MET A O 1
ATOM 881 N N . LYS A 1 110 ? -24.824 10.441 15.032 1.00 79.69 110 LYS A N 1
ATOM 882 C CA . LYS A 1 110 ? -25.593 9.533 15.906 1.00 79.69 110 LYS A CA 1
ATOM 883 C C . LYS A 1 110 ? -25.081 9.528 17.350 1.00 79.69 110 LYS A C 1
ATOM 885 O O . LYS A 1 110 ? -25.888 9.492 18.269 1.00 79.69 110 LYS A O 1
ATOM 890 N N . LYS A 1 111 ? -23.760 9.611 17.560 1.00 73.50 111 LYS A N 1
ATOM 891 C CA . LYS A 1 111 ? -23.153 9.637 18.907 1.00 73.50 111 LYS A CA 1
ATOM 892 C C . LYS A 1 111 ? -23.503 10.891 19.723 1.00 73.50 111 LYS A C 1
ATOM 894 O O . LYS A 1 111 ? -23.453 10.829 20.941 1.00 73.50 111 LYS A O 1
ATOM 899 N N . HIS A 1 112 ? -23.859 12.003 19.073 1.00 69.62 112 HIS A N 1
ATOM 900 C CA . HIS A 1 112 ? -24.213 13.268 19.738 1.00 69.62 112 HIS A CA 1
ATOM 901 C C . HIS A 1 112 ? -25.725 13.452 19.972 1.00 69.62 112 HIS A C 1
ATOM 903 O O . HIS A 1 112 ? -26.139 14.501 20.457 1.00 69.62 112 HIS A O 1
ATOM 909 N N . GLN A 1 113 ? -26.554 12.473 19.592 1.00 60.41 113 GLN A N 1
ATOM 910 C CA . GLN A 1 113 ? -28.010 12.490 19.805 1.00 60.41 113 GLN A CA 1
ATOM 911 C C . GLN A 1 113 ? -28.475 11.600 20.973 1.00 60.41 113 GLN A C 1
ATOM 913 O O . GLN A 1 113 ? -29.683 11.467 21.173 1.00 60.41 113 GLN A O 1
ATOM 918 N N . SER A 1 114 ? -27.544 11.009 21.733 1.00 52.22 114 SER A N 1
ATOM 919 C CA . SER A 1 114 ? -27.815 10.280 22.982 1.00 52.22 114 SER A CA 1
ATOM 920 C C . SER A 1 114 ? -27.493 11.114 24.211 1.00 52.22 114 SER A C 1
ATOM 922 O O . SER A 1 114 ? -26.486 11.853 24.167 1.00 52.22 114 SER A O 1
#

Foldseek 3Di:
DDDDDDDDDPDDDPVNVLLVVLVVLDDPPDDPLLSVLLSVLCVLCVVVQPPDPPDCPSVVVSSVLSVVQSCCQAVVDDDDPVSNVVSVVSCPPRDRPDTDDDDDPVNVVVVVVD

Sequence (114 aa):
VDGGEQYVPPVQKPKDLVADFTEQFRSYSESEKQWKARMEFILCHLPDYCDQPDGGGRLDQLLSLSMVWINHLFLGCSYNKDLLDKVMEMANGIEVEDLPQFTTRSELMKKHQS

Secondary structure (DSSP, 8-state):
-------------HHHHHHHHHHTT--TT--HHHHHHHHHHHHHHHHHHH--SS-THHHHHHHHHHHHHHHHHHH-----HHHHHHHHHHTTT----S------HHHHHHHT--

Radius of gyration: 20.36 Å; chains: 1; bounding box: 84×27×44 Å

Organism: Mandrillus leucophaeus (NCBI:txid9568)

pLDDT: mean 84.82, std 13.77, range [47.69, 98.25]

InterPro domains:
  IPR021859 XRN2-binding (XTBD) domain [PF11952] (23-111)
  IPR021859 XRN2-binding (XTBD) domain [PS51827] (22-114)